Protein AF-A0A8K0K6R6-F1 (afdb_monomer_lite)

Organism: Ladona fulva (NCBI:txid123851)

Structure (mmCIF, N/CA/C/O backbone):
data_AF-A0A8K0K6R6-F1
#
_entry.id   AF-A0A8K0K6R6-F1
#
loop_
_atom_site.group_PDB
_atom_site.id
_atom_site.type_symbol
_atom_site.label_atom_id
_atom_site.label_alt_id
_atom_site.label_comp_id
_atom_site.label_asym_id
_atom_site.label_entity_id
_atom_site.label_seq_id
_atom_site.pdbx_PDB_ins_code
_atom_site.Cartn_x
_atom_site.Cartn_y
_atom_site.Cartn_z
_atom_site.occupancy
_atom_site.B_iso_or_equiv
_atom_site.auth_seq_id
_atom_site.auth_comp_id
_atom_site.auth_asym_id
_atom_site.auth_atom_id
_atom_site.pdbx_PDB_model_num
ATOM 1 N N . MET A 1 1 ? -14.388 -24.424 -29.216 1.00 49.00 1 MET A N 1
ATOM 2 C CA . MET A 1 1 ? -14.147 -24.714 -27.783 1.00 49.00 1 MET A CA 1
ATOM 3 C C . MET A 1 1 ? -13.159 -23.677 -27.255 1.00 49.00 1 MET A C 1
ATOM 5 O O . MET A 1 1 ? -11.970 -23.948 -27.234 1.00 49.00 1 MET A O 1
ATOM 9 N N . GLU A 1 2 ? -13.608 -22.464 -26.925 1.00 59.38 2 GLU A N 1
ATOM 10 C CA . GLU A 1 2 ? -12.698 -21.299 -26.835 1.00 59.38 2 GLU A CA 1
ATOM 11 C C . GLU A 1 2 ? -12.344 -20.819 -25.417 1.00 59.38 2 GLU A C 1
ATOM 13 O O . GLU A 1 2 ? -11.708 -19.783 -25.271 1.00 59.38 2 GLU A O 1
ATOM 18 N N . TYR A 1 3 ? -12.673 -21.561 -24.351 1.00 67.06 3 TYR A N 1
ATOM 19 C CA . TYR A 1 3 ? -12.387 -21.097 -22.983 1.00 67.06 3 TYR A CA 1
ATOM 20 C C . TYR A 1 3 ? -11.814 -22.194 -22.083 1.00 67.06 3 TYR A C 1
ATOM 22 O O . TYR A 1 3 ? -12.491 -22.701 -21.191 1.00 67.06 3 TYR A O 1
ATOM 30 N N . ALA A 1 4 ? -10.542 -22.544 -22.276 1.00 73.06 4 ALA A N 1
ATOM 31 C CA . ALA A 1 4 ? -9.792 -23.305 -21.278 1.00 73.06 4 ALA A CA 1
ATOM 32 C C . ALA A 1 4 ? -9.091 -22.328 -20.320 1.00 73.06 4 ALA A C 1
ATOM 34 O O . ALA A 1 4 ? -8.177 -21.603 -20.709 1.00 73.06 4 ALA A O 1
ATOM 35 N N . ARG A 1 5 ? -9.529 -22.279 -19.055 1.00 69.75 5 ARG A N 1
ATOM 36 C CA . ARG A 1 5 ? -8.862 -21.476 -18.020 1.00 69.75 5 ARG A CA 1
ATOM 37 C C . ARG A 1 5 ? -7.639 -22.233 -17.518 1.00 69.75 5 ARG A C 1
ATOM 39 O O . ARG A 1 5 ? -7.767 -23.316 -16.954 1.00 69.75 5 ARG A O 1
ATOM 46 N N . LYS A 1 6 ? -6.457 -21.652 -17.715 1.00 76.44 6 LYS A N 1
ATOM 47 C CA . LYS A 1 6 ? -5.204 -22.176 -17.167 1.00 76.44 6 LYS A CA 1
ATOM 48 C C . LYS A 1 6 ? -5.224 -22.006 -15.646 1.00 76.44 6 LYS A C 1
ATOM 50 O O . LYS A 1 6 ? -5.154 -20.886 -15.150 1.00 76.44 6 LYS A O 1
ATOM 55 N N . MET A 1 7 ? -5.342 -23.114 -14.921 1.00 83.06 7 MET A N 1
ATOM 56 C CA . MET A 1 7 ? -5.238 -23.153 -13.462 1.00 83.06 7 MET A CA 1
ATOM 57 C C . MET A 1 7 ? -3.805 -23.528 -13.084 1.00 83.06 7 MET A C 1
ATOM 59 O O . MET A 1 7 ? -3.262 -24.493 -13.617 1.00 83.06 7 MET A O 1
ATOM 63 N N . ILE A 1 8 ? -3.190 -22.765 -12.183 1.00 76.12 8 ILE A N 1
ATOM 64 C CA . ILE A 1 8 ? -1.858 -23.059 -11.643 1.00 76.12 8 ILE A CA 1
ATOM 65 C C . ILE A 1 8 ? -2.053 -23.542 -10.209 1.00 76.12 8 ILE A C 1
ATOM 67 O O . ILE A 1 8 ? -2.720 -22.875 -9.419 1.00 76.12 8 ILE A O 1
ATOM 71 N N . LEU A 1 9 ? -1.506 -24.716 -9.889 1.00 81.69 9 LEU A N 1
ATOM 72 C CA . LEU A 1 9 ? -1.567 -25.273 -8.543 1.00 81.69 9 LEU A CA 1
ATOM 73 C C . LEU A 1 9 ? -0.626 -24.478 -7.635 1.00 81.69 9 LEU A C 1
ATOM 75 O O . LEU A 1 9 ? 0.593 -24.544 -7.780 1.00 81.69 9 LEU A O 1
ATOM 79 N N . VAL A 1 10 ? -1.205 -23.710 -6.717 1.00 77.75 10 VAL A N 1
ATOM 80 C CA . VAL A 1 10 ? -0.456 -22.949 -5.715 1.00 77.75 10 VAL A CA 1
ATOM 81 C C . VAL A 1 10 ? -0.249 -23.839 -4.481 1.00 77.75 10 VAL A C 1
ATOM 83 O O . VAL A 1 10 ? -1.229 -24.401 -3.989 1.00 77.75 10 VAL A O 1
ATOM 86 N N . PRO A 1 11 ? 0.986 -23.982 -3.965 1.00 79.38 11 PRO A N 1
ATOM 87 C CA . PRO A 1 11 ? 1.249 -24.696 -2.715 1.00 79.38 11 PRO A CA 1
ATOM 88 C C . PRO A 1 11 ? 0.435 -24.144 -1.530 1.00 79.38 11 PRO A C 1
ATOM 90 O O . PRO A 1 11 ? 0.228 -22.932 -1.426 1.00 79.38 11 PRO A O 1
ATOM 93 N N . SER A 1 12 ? 0.004 -25.020 -0.614 1.00 71.75 12 SER A N 1
ATOM 94 C CA . SER A 1 12 ? -0.820 -24.674 0.563 1.00 71.75 12 SER A CA 1
ATOM 95 C C . SER A 1 12 ? -0.217 -23.554 1.409 1.00 71.75 12 SER A C 1
ATOM 97 O O . SER A 1 12 ? -0.911 -22.622 1.801 1.00 71.75 12 SER A O 1
ATOM 99 N N . ASP A 1 13 ? 1.096 -23.589 1.599 1.00 72.25 13 ASP A N 1
ATOM 100 C CA . ASP A 1 13 ? 1.822 -22.665 2.474 1.00 72.25 13 ASP A CA 1
ATOM 101 C C . ASP A 1 13 ? 1.811 -21.224 1.939 1.00 72.25 13 ASP A C 1
ATOM 103 O O . ASP A 1 13 ? 1.993 -20.258 2.683 1.00 72.25 13 ASP A O 1
ATOM 107 N N . VAL A 1 14 ? 1.608 -21.072 0.626 1.00 67.25 14 VAL A N 1
ATOM 108 C CA . VAL A 1 14 ? 1.453 -19.781 -0.052 1.00 67.25 14 VAL A CA 1
ATOM 109 C C . VAL A 1 14 ? 0.001 -19.314 0.030 1.00 67.25 14 VAL A C 1
ATOM 111 O O . VAL A 1 14 ? -0.244 -18.128 0.244 1.00 67.25 14 VAL A O 1
ATOM 114 N N . MET A 1 15 ? -0.959 -20.237 -0.077 1.00 70.12 15 MET A N 1
ATOM 115 C CA . MET A 1 15 ? -2.387 -19.947 0.086 1.00 70.12 15 MET A CA 1
ATOM 116 C C . MET A 1 15 ? -2.718 -19.415 1.485 1.00 70.12 15 MET A C 1
ATOM 118 O O . MET A 1 15 ? -3.523 -18.498 1.604 1.00 70.12 15 MET A O 1
ATOM 122 N N . GLU A 1 16 ? -2.061 -19.926 2.528 1.00 69.44 16 GLU A N 1
ATOM 123 C CA . GLU A 1 16 ? -2.227 -19.449 3.912 1.00 69.44 16 GLU A CA 1
ATOM 124 C C . GLU A 1 16 ? -1.731 -18.014 4.141 1.00 69.44 16 GLU A C 1
ATOM 126 O O . GLU A 1 16 ? -2.127 -17.366 5.107 1.00 69.44 16 GLU A O 1
ATOM 131 N N . ARG A 1 17 ? -0.849 -17.512 3.269 1.00 65.88 17 ARG A N 1
ATOM 132 C CA . ARG A 1 17 ? -0.273 -16.160 3.361 1.00 65.88 17 ARG A CA 1
ATOM 133 C C . ARG A 1 17 ? -0.990 -15.146 2.481 1.00 65.88 17 ARG A C 1
ATOM 135 O O . ARG A 1 17 ? -0.717 -13.952 2.593 1.00 65.88 17 ARG A O 1
ATOM 142 N N . LEU A 1 18 ? -1.860 -15.601 1.583 1.00 66.69 18 LEU A N 1
ATOM 143 C CA . LEU A 1 18 ? -2.692 -14.699 0.804 1.00 66.69 18 LEU A CA 1
ATOM 144 C C . LEU A 1 18 ? -3.745 -14.086 1.732 1.00 66.69 18 LEU A C 1
ATOM 146 O O . LEU A 1 18 ? -4.342 -14.821 2.517 1.00 66.69 18 LEU A O 1
ATOM 150 N N . PRO A 1 19 ? -3.994 -12.766 1.640 1.00 63.06 19 PRO A N 1
ATOM 151 C CA . PRO A 1 19 ? -4.982 -12.105 2.478 1.00 63.06 19 PRO A CA 1
ATOM 152 C C . PRO A 1 19 ? -6.348 -12.739 2.221 1.00 63.06 19 PRO A C 1
ATOM 154 O O . PRO A 1 19 ? -6.968 -12.540 1.171 1.00 63.06 19 PRO A O 1
ATOM 157 N N . ASN A 1 20 ? -6.804 -13.545 3.175 1.00 67.25 20 ASN A N 1
ATOM 158 C CA . ASN A 1 20 ? -8.088 -14.209 3.099 1.00 67.25 20 ASN A CA 1
ATOM 159 C C . ASN A 1 20 ? -9.146 -13.232 3.615 1.00 67.25 20 ASN A C 1
ATOM 161 O O . ASN A 1 20 ? -8.923 -12.481 4.564 1.00 67.25 20 ASN A O 1
ATOM 165 N N . LYS A 1 21 ? -10.351 -13.252 3.041 1.00 64.06 21 LYS A N 1
ATOM 166 C CA . LYS A 1 21 ? -11.463 -12.403 3.501 1.00 64.06 21 LYS A CA 1
ATOM 167 C C . LYS A 1 21 ? -11.803 -12.649 4.982 1.00 64.06 21 LYS A C 1
ATOM 169 O O . LYS A 1 21 ? -12.350 -11.773 5.645 1.00 64.06 21 LYS A O 1
ATOM 174 N N . GLN A 1 22 ? -11.431 -13.817 5.509 1.00 62.97 22 GLN A N 1
ATOM 175 C CA . GLN A 1 22 ? -11.539 -14.165 6.926 1.00 62.97 22 GLN A CA 1
ATOM 176 C C . GLN A 1 22 ? -10.582 -13.375 7.842 1.00 62.97 22 GLN A C 1
ATOM 178 O O . GLN A 1 22 ? -10.938 -13.123 8.994 1.00 62.97 22 GLN A O 1
ATOM 183 N N . ASP A 1 23 ? -9.436 -12.895 7.347 1.00 64.62 23 ASP A N 1
ATOM 184 C CA . ASP A 1 23 ? -8.463 -12.132 8.148 1.00 64.62 23 ASP A CA 1
ATOM 185 C C . ASP A 1 23 ? -9.028 -10.784 8.602 1.00 64.62 23 ASP A C 1
ATOM 187 O O . ASP A 1 23 ? -8.779 -10.337 9.723 1.00 64.62 23 ASP A O 1
ATOM 191 N N . SER A 1 24 ? -9.878 -10.170 7.771 1.00 70.69 24 SER A N 1
ATOM 192 C CA . SER A 1 24 ? -10.581 -8.937 8.134 1.00 70.69 24 SER A CA 1
ATOM 193 C C . SER A 1 24 ? -11.538 -9.139 9.310 1.00 70.69 24 SER A C 1
ATOM 195 O O . SER A 1 24 ? -11.764 -8.206 10.069 1.00 70.69 24 SER A O 1
ATOM 197 N N . HIS A 1 25 ? -12.106 -10.333 9.480 1.00 77.12 25 HIS A N 1
ATOM 198 C CA . HIS A 1 25 ? -12.954 -10.631 10.635 1.00 77.12 25 HIS A CA 1
ATOM 199 C C . HIS A 1 25 ? -12.114 -10.965 11.872 1.00 77.12 25 HIS A C 1
ATOM 201 O O . HIS A 1 25 ? -12.502 -10.633 12.991 1.00 77.12 25 HIS A O 1
ATOM 207 N N . HIS A 1 26 ? -10.938 -11.573 11.682 1.00 81.62 26 HIS A N 1
ATOM 208 C CA . HIS A 1 26 ? -10.009 -11.860 12.770 1.00 81.62 26 HIS A CA 1
ATOM 209 C C . HIS A 1 26 ? -9.447 -10.578 13.399 1.00 81.62 26 HIS A C 1
ATOM 211 O O . HIS A 1 26 ? -9.399 -10.478 14.623 1.00 81.62 26 HIS A O 1
ATOM 217 N N . ILE A 1 27 ? -9.085 -9.578 12.584 1.00 85.56 27 ILE A N 1
ATOM 218 C CA . ILE A 1 27 ? -8.567 -8.301 13.091 1.00 85.56 27 ILE A CA 1
ATOM 219 C C . ILE A 1 27 ? -9.634 -7.520 13.869 1.00 85.56 27 ILE A C 1
ATOM 221 O O . ILE A 1 27 ? -9.348 -7.013 14.950 1.00 85.56 27 ILE A O 1
ATOM 225 N N . SER A 1 28 ? -10.873 -7.479 13.363 1.00 87.50 28 SER A N 1
ATOM 226 C CA . SER A 1 28 ? -11.987 -6.807 14.038 1.00 87.50 28 SER A CA 1
ATOM 227 C C . SER A 1 28 ? -12.327 -7.477 15.364 1.00 87.50 28 SER A C 1
ATOM 229 O O . SER A 1 28 ? -12.544 -6.785 16.350 1.00 87.50 28 SER A O 1
ATOM 231 N N . ARG A 1 29 ? -12.275 -8.813 15.425 1.00 92.50 29 ARG A N 1
ATOM 232 C CA . ARG A 1 29 ? -12.465 -9.551 16.677 1.00 92.50 29 ARG A CA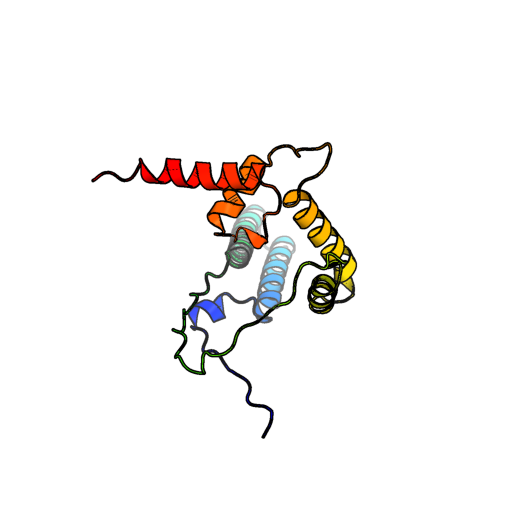 1
ATOM 233 C C . ARG A 1 29 ? -11.386 -9.227 17.716 1.00 92.50 29 ARG A C 1
ATOM 235 O O . ARG A 1 29 ? -11.716 -9.049 18.882 1.00 92.50 29 ARG A O 1
ATOM 242 N N . ILE A 1 30 ? -10.114 -9.155 17.312 1.00 90.94 30 ILE A N 1
ATOM 243 C CA . ILE A 1 30 ? -9.014 -8.785 18.221 1.00 90.94 30 ILE A CA 1
ATOM 244 C C . ILE A 1 30 ? -9.202 -7.346 18.733 1.00 90.94 30 ILE A C 1
ATOM 246 O O . ILE A 1 30 ? -8.993 -7.090 19.914 1.00 90.94 30 ILE A O 1
ATOM 250 N N . ASP A 1 31 ? -9.636 -6.419 17.875 1.00 90.25 31 ASP A N 1
ATOM 251 C CA . ASP A 1 31 ? -9.917 -5.028 18.264 1.00 90.25 31 ASP A CA 1
ATOM 252 C C . ASP A 1 31 ? -11.117 -4.914 19.225 1.00 90.25 31 ASP A C 1
ATOM 254 O O . ASP A 1 31 ? -11.086 -4.149 20.190 1.00 90.25 31 ASP A O 1
ATOM 258 N N . GLU A 1 32 ? -12.162 -5.714 19.011 1.00 93.75 32 GLU A N 1
ATOM 259 C CA . GLU A 1 32 ? -13.301 -5.822 19.927 1.00 93.75 32 GLU A CA 1
ATOM 260 C C . GLU A 1 32 ? -12.890 -6.414 21.280 1.00 93.75 32 GLU A C 1
ATOM 262 O O . GLU A 1 32 ? -13.280 -5.874 22.311 1.00 93.75 32 GLU A O 1
ATOM 267 N N . GLU A 1 33 ? -12.061 -7.464 21.306 1.00 92.06 33 GLU A N 1
ATOM 268 C CA . GLU A 1 33 ? -11.478 -8.012 22.542 1.00 92.06 33 GLU A CA 1
ATOM 269 C C . GLU A 1 33 ? -10.697 -6.927 23.302 1.00 92.06 33 GLU A C 1
ATOM 271 O O . GLU A 1 33 ? -10.863 -6.766 24.512 1.00 92.06 33 GLU A O 1
ATOM 276 N N . MET A 1 34 ? -9.922 -6.117 22.581 1.00 90.88 34 MET A N 1
ATOM 277 C CA . MET A 1 34 ? -9.138 -5.019 23.137 1.00 90.88 34 MET A CA 1
ATOM 278 C C . MET A 1 34 ? -10.026 -3.924 23.762 1.00 90.88 34 MET A C 1
ATOM 280 O O . MET A 1 34 ? -9.770 -3.473 24.880 1.00 90.88 34 MET A O 1
ATOM 284 N N . LYS A 1 35 ? -11.118 -3.540 23.086 1.00 91.38 35 LYS A N 1
ATOM 285 C CA . LYS A 1 35 ? -12.134 -2.612 23.621 1.00 91.38 35 LYS A CA 1
ATOM 286 C C . LYS A 1 35 ? -12.876 -3.198 24.815 1.00 91.38 35 LYS A C 1
ATOM 288 O O . LYS A 1 35 ? -13.101 -2.495 25.797 1.00 91.38 35 LYS A O 1
ATOM 293 N N . ASN A 1 36 ? -13.227 -4.478 24.756 1.00 92.62 36 ASN A N 1
ATOM 294 C CA . ASN A 1 36 ? -13.936 -5.154 25.832 1.00 92.62 36 ASN A CA 1
ATOM 295 C C . ASN A 1 36 ? -13.113 -5.138 27.120 1.00 92.62 36 ASN A C 1
ATOM 297 O O . ASN A 1 36 ? -13.667 -4.769 28.149 1.00 92.62 36 ASN A O 1
ATOM 301 N N . ILE A 1 37 ? -11.804 -5.415 27.054 1.00 90.06 37 ILE A N 1
ATOM 302 C CA . ILE A 1 37 ? -10.896 -5.367 28.216 1.00 90.06 37 ILE A CA 1
ATOM 303 C C . ILE A 1 37 ? -10.918 -3.987 28.887 1.00 90.06 37 ILE A C 1
ATOM 305 O O . ILE A 1 37 ? -11.026 -3.897 30.113 1.00 90.06 37 ILE A O 1
ATOM 309 N N . LEU A 1 38 ? -10.878 -2.911 28.094 1.00 87.25 38 LEU A N 1
ATOM 310 C CA . LEU A 1 38 ? -10.919 -1.538 28.609 1.00 87.25 38 LEU A CA 1
ATOM 311 C C . LEU A 1 38 ? -12.266 -1.186 29.256 1.00 87.25 38 LEU A C 1
ATOM 313 O O . LEU A 1 38 ? -12.301 -0.429 30.227 1.00 87.25 38 LEU A O 1
ATOM 317 N N . HIS A 1 39 ? -13.368 -1.722 28.731 1.00 87.50 39 HIS A N 1
ATOM 318 C CA . HIS A 1 39 ? -14.721 -1.415 29.198 1.00 87.50 39 HIS A CA 1
ATOM 319 C C . HIS A 1 39 ? -15.241 -2.363 30.288 1.00 87.50 39 HIS A C 1
ATOM 321 O O . HIS A 1 39 ? -16.232 -2.043 30.948 1.00 87.50 39 HIS A O 1
ATOM 327 N N . THR A 1 40 ? -14.590 -3.502 30.534 1.00 84.06 40 THR A N 1
ATOM 328 C CA . THR A 1 40 ? -14.951 -4.395 31.641 1.00 84.06 40 THR A CA 1
ATOM 329 C C . THR A 1 40 ? -14.699 -3.729 32.992 1.00 84.06 40 THR A C 1
ATOM 331 O O . THR A 1 40 ? -13.561 -3.529 33.406 1.00 84.06 40 THR A O 1
ATOM 334 N N . ALA A 1 41 ? -15.771 -3.439 33.729 1.00 75.06 41 ALA A N 1
ATOM 335 C CA . ALA A 1 41 ? -15.697 -2.814 35.053 1.00 75.06 41 ALA A CA 1
ATOM 336 C C . ALA A 1 41 ? -15.187 -3.752 36.169 1.00 75.06 41 ALA A C 1
ATOM 338 O O . ALA A 1 41 ? -14.879 -3.288 37.260 1.00 75.06 41 ALA A O 1
ATOM 339 N N . ASN A 1 42 ? -15.102 -5.062 35.911 1.00 82.19 42 ASN A N 1
ATOM 340 C CA . ASN A 1 42 ? -14.881 -6.091 36.935 1.00 82.19 42 ASN A CA 1
ATOM 341 C C . ASN A 1 42 ? -13.404 -6.501 37.126 1.00 82.19 42 ASN A C 1
ATOM 343 O O . ASN A 1 42 ? -13.121 -7.474 37.816 1.00 82.19 42 ASN A O 1
ATOM 347 N N . ILE A 1 43 ? -12.464 -5.811 36.475 1.00 85.44 43 ILE A N 1
ATOM 348 C CA . ILE A 1 43 ? -11.032 -6.151 36.479 1.00 85.44 43 ILE A CA 1
ATOM 349 C C . ILE A 1 43 ? -10.253 -4.922 36.980 1.00 85.44 43 ILE A C 1
ATOM 351 O O . ILE A 1 43 ? -10.552 -3.810 36.529 1.00 85.44 43 ILE A O 1
ATOM 355 N N . PRO A 1 44 ? -9.294 -5.067 37.913 1.00 88.56 44 PRO A N 1
ATOM 356 C CA . PRO A 1 44 ? -8.440 -3.959 38.334 1.00 88.56 44 PRO A CA 1
ATOM 357 C C . PRO A 1 44 ? -7.540 -3.498 37.177 1.00 88.56 44 PRO A C 1
ATOM 359 O O . PRO A 1 44 ? -7.175 -4.276 36.299 1.00 88.56 44 PRO A O 1
ATOM 362 N N . ASP A 1 45 ? -7.165 -2.220 37.164 1.00 86.69 45 ASP A N 1
ATOM 363 C CA . ASP A 1 45 ? -6.507 -1.611 35.997 1.00 86.69 45 ASP A CA 1
ATOM 364 C C . ASP A 1 45 ? -5.135 -2.213 35.660 1.00 86.69 45 ASP A C 1
ATOM 366 O O . ASP A 1 45 ? -4.747 -2.230 34.493 1.00 86.69 45 ASP A O 1
ATOM 370 N N . ASN A 1 46 ? -4.427 -2.752 36.657 1.00 89.81 46 ASN A N 1
ATOM 371 C CA . ASN A 1 46 ? -3.157 -3.444 36.442 1.00 89.81 46 ASN A CA 1
ATOM 372 C C . ASN A 1 46 ? -3.344 -4.713 35.591 1.00 89.81 46 ASN A C 1
ATOM 374 O O . ASN A 1 46 ? -2.676 -4.888 34.576 1.00 89.81 46 ASN A O 1
ATOM 378 N N . ASP A 1 47 ? -4.335 -5.536 35.935 1.00 90.88 47 ASP A N 1
ATOM 379 C CA . ASP A 1 47 ? -4.627 -6.777 35.213 1.00 90.88 47 ASP A CA 1
ATOM 380 C C . ASP A 1 47 ? -5.216 -6.480 33.823 1.00 90.88 47 ASP A C 1
ATOM 382 O O . ASP A 1 47 ? -4.923 -7.177 32.850 1.00 90.88 47 ASP A O 1
ATOM 386 N N . LYS A 1 48 ? -5.995 -5.392 33.686 1.00 91.38 48 LYS A N 1
ATOM 387 C CA . LYS A 1 48 ? -6.441 -4.907 32.368 1.00 91.38 48 LYS A CA 1
ATOM 388 C C . LYS A 1 48 ? -5.262 -4.568 31.470 1.00 91.38 48 LYS A C 1
ATOM 390 O O . LYS A 1 48 ? -5.329 -4.838 30.273 1.00 91.38 48 LYS A O 1
ATOM 395 N N . TRP A 1 49 ? -4.213 -3.954 32.017 1.00 90.06 49 TRP A N 1
ATOM 396 C CA . TRP A 1 49 ? -3.037 -3.595 31.235 1.00 90.06 49 TRP A CA 1
ATOM 397 C C . TRP A 1 49 ? -2.310 -4.836 30.720 1.00 90.06 49 TRP A C 1
ATOM 399 O O . TRP A 1 49 ? -1.982 -4.884 29.534 1.00 90.06 49 TRP A O 1
ATOM 409 N N . ASP A 1 50 ? -2.135 -5.858 31.559 1.00 94.06 50 ASP A N 1
ATOM 410 C CA . ASP A 1 50 ? -1.510 -7.120 31.151 1.00 94.06 50 ASP A CA 1
ATOM 411 C C . ASP A 1 50 ? -2.318 -7.814 30.046 1.00 94.06 50 ASP A C 1
ATOM 413 O O . ASP A 1 50 ? -1.776 -8.147 28.987 1.00 94.06 50 ASP A O 1
ATOM 417 N N . MET A 1 51 ? -3.638 -7.928 30.218 1.00 90.44 51 MET A N 1
ATOM 418 C CA . MET A 1 51 ? -4.525 -8.511 29.204 1.00 90.44 51 MET A CA 1
ATOM 419 C C . MET A 1 51 ? -4.528 -7.706 27.900 1.00 90.44 51 MET A C 1
ATOM 421 O O . MET A 1 51 ? -4.460 -8.264 26.802 1.00 90.44 51 MET A O 1
ATOM 425 N N . TYR A 1 52 ? -4.585 -6.377 28.002 1.00 94.31 52 TYR A N 1
ATOM 426 C CA . TYR A 1 52 ? -4.544 -5.490 26.845 1.00 94.31 52 TYR A CA 1
ATOM 427 C C . TYR A 1 52 ? -3.221 -5.637 26.094 1.00 94.31 52 TYR A C 1
ATOM 429 O O . TYR A 1 52 ? -3.204 -5.714 24.866 1.00 94.31 52 TYR A O 1
ATOM 437 N N . ARG A 1 53 ? -2.104 -5.715 26.823 1.00 93.94 53 ARG A N 1
ATOM 438 C CA . ARG A 1 53 ? -0.766 -5.903 26.261 1.00 93.94 53 ARG A CA 1
ATOM 439 C C . ARG A 1 53 ? -0.669 -7.209 25.480 1.00 93.94 53 ARG A C 1
ATOM 441 O O . ARG A 1 53 ? -0.131 -7.204 24.373 1.00 93.94 53 ARG A O 1
ATOM 448 N N . GLU A 1 54 ? -1.186 -8.309 26.014 1.00 94.19 54 GLU A N 1
ATOM 449 C CA . GLU A 1 54 ? -1.199 -9.599 25.316 1.00 94.19 54 GLU A CA 1
ATOM 450 C C . GLU A 1 54 ? -2.006 -9.545 24.010 1.00 94.19 54 GLU A C 1
ATOM 452 O O . GLU A 1 54 ? -1.528 -9.977 22.953 1.00 94.19 54 GLU A O 1
ATOM 457 N N . VAL A 1 55 ? -3.200 -8.950 24.049 1.00 94.81 55 VAL A N 1
ATOM 458 C CA . VAL A 1 55 ? -4.068 -8.795 22.871 1.00 94.81 55 VAL A CA 1
ATOM 459 C C . VAL A 1 55 ? -3.443 -7.855 21.832 1.00 94.81 55 VAL A C 1
ATOM 461 O O . VAL A 1 55 ? -3.464 -8.144 20.632 1.00 94.81 55 VAL A O 1
ATOM 464 N N . LEU A 1 56 ? -2.791 -6.780 22.274 1.00 93.75 56 LEU A N 1
ATOM 465 C CA . LEU A 1 56 ? -2.063 -5.854 21.410 1.00 93.75 56 LEU A CA 1
ATOM 466 C C . LEU A 1 56 ? -0.881 -6.535 20.703 1.00 93.75 56 LEU A C 1
ATOM 468 O O . LEU A 1 56 ? -0.678 -6.341 19.503 1.00 93.75 56 LEU A O 1
ATOM 472 N N . LEU A 1 57 ? -0.107 -7.360 21.413 1.00 93.94 57 LEU A N 1
ATOM 473 C CA . LEU A 1 57 ? 0.995 -8.120 20.814 1.00 93.94 57 LEU A CA 1
ATOM 474 C C . LEU A 1 57 ? 0.485 -9.076 19.732 1.00 93.94 57 LEU A C 1
ATOM 476 O O . LEU A 1 57 ? 1.087 -9.193 18.663 1.00 93.94 57 LEU A O 1
ATOM 480 N N . LYS A 1 58 ? -0.658 -9.725 19.969 1.00 91.81 58 LYS A N 1
ATOM 481 C CA . LYS A 1 58 ? -1.323 -10.578 18.976 1.00 91.81 58 LYS A CA 1
ATOM 482 C C . LYS A 1 58 ? -1.720 -9.788 17.722 1.00 91.81 58 LYS A C 1
ATOM 484 O O . LYS A 1 58 ? -1.485 -10.267 16.612 1.00 91.81 58 LYS A O 1
ATOM 489 N N . TYR A 1 59 ? -2.249 -8.575 17.886 1.00 91.19 59 TYR A N 1
ATOM 490 C CA . TYR A 1 59 ? -2.575 -7.669 16.780 1.00 91.19 59 TYR A CA 1
ATOM 491 C C . TYR A 1 59 ? -1.333 -7.272 15.963 1.00 91.19 59 TYR A C 1
ATOM 493 O O . TYR A 1 59 ? -1.327 -7.386 14.735 1.00 91.19 59 TYR A O 1
ATOM 501 N N . LEU A 1 60 ? -0.251 -6.858 16.628 1.00 90.25 60 LEU A N 1
ATOM 502 C CA . LEU A 1 60 ? 0.994 -6.459 15.963 1.00 90.25 60 LEU A CA 1
ATOM 503 C C . LEU A 1 60 ? 1.620 -7.615 15.180 1.00 90.25 60 LEU A C 1
ATOM 505 O O . LEU A 1 60 ? 1.969 -7.447 14.012 1.00 90.25 60 LEU A O 1
ATOM 509 N N . ASN A 1 61 ? 1.665 -8.806 15.777 1.00 88.62 61 ASN A N 1
ATOM 510 C CA . ASN A 1 61 ? 2.134 -10.015 15.104 1.00 88.62 61 ASN A CA 1
ATOM 511 C C . ASN A 1 61 ? 1.307 -10.337 13.853 1.00 88.62 61 ASN A C 1
ATOM 513 O O . ASN A 1 61 ? 1.849 -10.809 12.853 1.00 88.62 61 ASN A O 1
ATOM 517 N N . HIS A 1 62 ? -0.004 -10.085 13.881 1.00 83.88 62 HIS A N 1
ATOM 518 C CA . HIS A 1 62 ? -0.849 -10.250 12.702 1.00 83.88 62 HIS A CA 1
ATOM 519 C C . HIS A 1 62 ? -0.481 -9.242 11.601 1.00 83.88 62 HIS A C 1
ATOM 521 O O . HIS A 1 62 ? -0.310 -9.636 10.449 1.00 83.88 62 HIS A O 1
ATOM 527 N N . LEU A 1 63 ? -0.270 -7.965 11.938 1.00 83.94 63 LEU A N 1
ATOM 528 C CA . LEU A 1 63 ? 0.180 -6.961 10.965 1.00 83.94 63 LEU A CA 1
ATOM 529 C C . LEU A 1 63 ? 1.552 -7.289 10.370 1.00 83.94 63 LEU A C 1
ATOM 531 O O . LEU A 1 63 ? 1.774 -7.077 9.179 1.00 83.94 63 LEU A O 1
ATOM 535 N N . GLU A 1 64 ? 2.478 -7.804 11.173 1.00 83.94 64 GLU A N 1
ATOM 536 C CA . GLU A 1 64 ? 3.788 -8.233 10.684 1.00 83.94 64 GLU A CA 1
ATOM 537 C C . GLU A 1 64 ? 3.685 -9.410 9.718 1.00 83.94 64 GLU A C 1
ATOM 539 O O . GLU A 1 64 ? 4.396 -9.434 8.715 1.00 83.94 64 GLU A O 1
ATOM 544 N N . LYS A 1 65 ? 2.779 -10.362 9.971 1.00 76.94 65 LYS A N 1
ATOM 545 C CA . LYS A 1 65 ? 2.506 -11.464 9.037 1.00 76.94 65 LYS A CA 1
ATOM 546 C C . LYS A 1 65 ? 1.980 -10.950 7.695 1.00 76.94 65 LYS A C 1
ATOM 548 O O . LYS A 1 65 ? 2.457 -11.416 6.668 1.00 76.94 65 LYS A O 1
ATOM 553 N N . GLN A 1 66 ? 1.095 -9.952 7.702 1.00 70.38 66 GLN A N 1
ATOM 554 C CA . GLN A 1 66 ? 0.554 -9.337 6.479 1.00 70.38 66 GLN A CA 1
ATOM 555 C C . GLN A 1 66 ? 1.606 -8.542 5.682 1.00 70.38 66 GLN A C 1
ATOM 557 O O . GLN A 1 66 ? 1.502 -8.413 4.466 1.00 70.38 66 GLN A O 1
ATOM 562 N N . LYS A 1 67 ? 2.631 -7.990 6.345 1.00 72.88 67 LYS A N 1
ATOM 563 C CA . LYS A 1 67 ? 3.684 -7.190 5.690 1.00 72.88 67 LYS A CA 1
ATOM 564 C C . LYS A 1 67 ? 4.787 -8.028 5.039 1.00 72.88 67 LYS A C 1
ATOM 566 O O . LYS A 1 67 ? 5.612 -7.466 4.320 1.00 72.88 67 LYS A O 1
ATOM 571 N N . LYS A 1 68 ? 4.846 -9.338 5.294 1.00 71.81 68 LYS A N 1
ATOM 572 C CA . LYS A 1 68 ? 5.887 -10.204 4.726 1.00 71.81 68 LYS A CA 1
ATOM 573 C C . LYS A 1 68 ? 5.573 -10.484 3.253 1.00 71.81 68 LYS A C 1
ATOM 575 O O . LYS A 1 68 ? 4.507 -11.026 2.966 1.00 71.81 68 LYS A O 1
ATOM 580 N N . PRO A 1 69 ? 6.474 -10.144 2.314 1.00 65.12 69 PRO A N 1
ATOM 581 C CA . PRO A 1 69 ? 6.256 -10.449 0.908 1.00 65.12 69 PRO A CA 1
ATOM 582 C C . PRO A 1 69 ? 6.187 -11.969 0.715 1.00 65.12 69 PRO A C 1
ATOM 584 O O . PRO A 1 69 ? 7.039 -12.712 1.207 1.00 65.12 69 PRO A O 1
ATOM 587 N N . ALA A 1 70 ? 5.161 -12.443 0.010 1.00 61.31 70 ALA A N 1
ATOM 588 C CA . ALA A 1 70 ? 5.073 -13.841 -0.382 1.00 61.31 70 ALA A CA 1
ATOM 589 C C . ALA A 1 70 ? 6.111 -14.116 -1.482 1.00 61.31 70 ALA A C 1
ATOM 591 O O . ALA A 1 70 ? 5.961 -13.648 -2.609 1.00 61.31 70 ALA A O 1
ATOM 592 N N . CYS A 1 71 ? 7.168 -14.867 -1.163 1.00 54.06 71 CYS A N 1
ATOM 593 C CA . CYS A 1 71 ? 8.083 -15.388 -2.176 1.00 54.06 71 CYS A CA 1
ATOM 594 C C . CYS A 1 71 ? 7.365 -16.481 -2.970 1.00 54.06 71 CYS A C 1
ATOM 596 O O . CYS A 1 71 ? 7.186 -17.596 -2.480 1.00 54.06 71 CYS A O 1
ATOM 598 N N . LEU A 1 72 ? 6.931 -16.151 -4.183 1.00 62.06 72 LEU A N 1
ATOM 599 C CA . LEU A 1 72 ? 6.446 -17.138 -5.136 1.00 62.06 72 LEU A CA 1
ATOM 600 C C . LEU A 1 72 ? 7.663 -17.773 -5.819 1.00 62.06 72 LEU A C 1
ATOM 602 O O . LEU A 1 72 ? 8.480 -17.031 -6.369 1.00 62.06 72 LEU A O 1
ATOM 606 N N . PRO A 1 73 ? 7.815 -19.108 -5.805 1.00 61.44 73 PRO A N 1
ATOM 607 C CA . PRO A 1 73 ? 8.806 -19.741 -6.656 1.00 61.44 73 PRO A CA 1
ATOM 608 C C . PRO A 1 73 ? 8.413 -19.475 -8.113 1.00 61.44 73 PRO A C 1
ATOM 610 O O . PRO A 1 73 ? 7.340 -19.886 -8.562 1.00 61.44 73 PRO A O 1
ATOM 613 N N . VAL A 1 74 ? 9.265 -18.755 -8.843 1.00 60.72 74 VAL A N 1
ATOM 614 C CA . VAL A 1 74 ? 9.159 -18.653 -10.298 1.00 60.72 74 VAL A CA 1
ATOM 615 C C . VAL A 1 74 ? 9.518 -20.031 -10.837 1.00 60.72 74 VAL A C 1
ATOM 617 O O . VAL A 1 74 ? 10.670 -20.450 -10.793 1.00 60.72 74 VAL A O 1
ATOM 620 N N . ILE A 1 75 ? 8.504 -20.788 -11.250 1.00 64.88 75 ILE A N 1
ATOM 621 C CA . ILE A 1 75 ? 8.716 -22.042 -11.965 1.00 64.88 75 ILE A CA 1
ATOM 622 C C . ILE A 1 75 ? 9.084 -21.642 -13.391 1.00 64.88 75 ILE A C 1
ATOM 624 O O . ILE A 1 75 ? 8.203 -21.315 -14.190 1.00 64.88 75 ILE A O 1
ATOM 628 N N . ASP A 1 76 ? 10.379 -21.648 -13.692 1.00 57.41 76 ASP A N 1
ATOM 629 C CA . ASP A 1 76 ? 10.870 -21.558 -15.062 1.00 57.41 76 ASP A CA 1
ATOM 630 C C . ASP A 1 76 ? 10.428 -22.827 -15.797 1.00 57.41 76 ASP A C 1
ATOM 632 O O . ASP A 1 76 ? 11.031 -23.893 -15.678 1.00 57.41 76 ASP A O 1
ATOM 636 N N . VAL A 1 77 ? 9.310 -22.741 -16.520 1.00 58.75 77 VAL A N 1
ATOM 637 C CA . VAL A 1 77 ? 8.917 -23.795 -17.455 1.00 58.75 77 VAL A CA 1
ATOM 638 C C . VAL A 1 77 ? 9.860 -23.671 -18.654 1.00 58.75 77 VAL A C 1
ATOM 640 O O . VAL A 1 77 ? 9.828 -22.631 -19.318 1.00 58.75 77 VAL A O 1
ATOM 643 N N . PRO A 1 78 ? 10.707 -24.674 -18.951 1.00 48.59 78 PRO A N 1
ATOM 644 C CA . PRO A 1 78 ? 11.558 -24.616 -20.127 1.00 48.59 78 PRO A CA 1
ATOM 645 C C . PRO A 1 78 ? 10.670 -24.541 -21.369 1.00 48.59 78 PRO A C 1
ATOM 647 O O . PRO A 1 78 ? 9.797 -25.385 -21.580 1.00 48.59 78 PRO A O 1
ATOM 650 N N . ALA A 1 79 ? 10.878 -23.495 -22.166 1.00 45.56 79 ALA A N 1
ATOM 651 C CA . ALA A 1 79 ? 10.241 -23.325 -23.459 1.00 45.56 79 ALA A CA 1
ATOM 652 C C . ALA A 1 79 ? 10.591 -24.526 -24.348 1.00 45.56 79 ALA A C 1
ATOM 654 O O . ALA A 1 79 ? 11.734 -24.680 -24.776 1.00 45.56 79 ALA A O 1
ATOM 655 N N . THR A 1 80 ? 9.614 -25.393 -24.604 1.00 43.34 80 THR A N 1
ATOM 656 C CA . THR A 1 80 ? 9.715 -26.384 -25.673 1.00 43.34 80 THR A CA 1
ATOM 657 C C . THR A 1 80 ? 9.595 -25.671 -27.013 1.00 43.34 80 THR A C 1
ATOM 659 O O . THR A 1 80 ? 8.717 -24.831 -27.212 1.00 43.34 80 THR A O 1
ATOM 662 N N . SER A 1 81 ? 10.541 -26.005 -27.876 1.00 52.22 81 SER A N 1
ATOM 663 C CA . SER A 1 81 ? 10.819 -25.483 -29.201 1.00 52.22 81 SER A CA 1
ATOM 664 C C . SER A 1 81 ? 9.710 -25.731 -30.228 1.00 52.22 81 SER A C 1
ATOM 666 O O . SER A 1 81 ? 8.937 -26.676 -30.102 1.00 52.22 81 SER A O 1
ATOM 668 N N . ASP A 1 82 ? 9.720 -24.874 -31.257 1.00 40.94 82 ASP A N 1
ATOM 669 C CA . ASP A 1 82 ? 9.611 -25.191 -32.695 1.00 40.94 82 ASP A CA 1
ATOM 670 C C . ASP A 1 82 ? 8.528 -24.400 -33.445 1.00 40.94 82 ASP A C 1
ATOM 672 O O . ASP A 1 82 ? 7.340 -24.679 -33.323 1.00 40.94 82 ASP A O 1
ATOM 676 N N . LEU A 1 83 ? 8.981 -23.417 -34.242 1.00 43.94 83 LEU A N 1
ATOM 677 C CA . LEU A 1 83 ? 8.524 -23.138 -35.614 1.00 43.94 83 LEU A CA 1
ATOM 678 C C . LEU A 1 83 ? 9.419 -22.066 -36.277 1.00 43.94 83 LEU A C 1
ATOM 680 O O . LEU A 1 83 ? 9.364 -20.881 -35.959 1.00 43.94 83 LEU A O 1
ATOM 684 N N . ASP A 1 84 ? 10.271 -22.578 -37.166 1.00 33.03 84 ASP A N 1
ATOM 685 C CA . ASP A 1 84 ? 10.786 -22.056 -38.438 1.00 33.03 84 ASP A CA 1
ATOM 686 C C . ASP A 1 84 ? 11.435 -20.667 -38.576 1.00 33.03 84 ASP A C 1
ATOM 688 O O . ASP A 1 84 ? 10.834 -19.599 -38.482 1.00 33.03 84 ASP A O 1
ATOM 692 N N . LYS A 1 85 ? 12.709 -20.733 -38.987 1.00 41.78 85 LYS A N 1
ATOM 693 C CA . LYS A 1 85 ? 13.477 -19.678 -39.652 1.00 41.78 85 LYS A CA 1
ATOM 694 C C . LYS A 1 85 ? 13.267 -19.792 -41.163 1.00 41.78 85 LYS A C 1
ATOM 696 O O . LYS A 1 85 ? 13.557 -20.853 -41.708 1.00 41.78 85 LYS A O 1
ATOM 701 N N . THR A 1 86 ? 12.923 -18.704 -41.853 1.00 33.78 86 THR A N 1
ATOM 702 C CA . THR A 1 86 ? 13.646 -18.207 -43.050 1.00 33.78 86 THR A CA 1
ATOM 703 C C . THR A 1 86 ? 13.016 -16.930 -43.625 1.00 33.78 86 THR A C 1
ATOM 705 O O . THR A 1 86 ? 11.804 -16.765 -43.607 1.00 33.78 86 THR A O 1
ATOM 708 N N . ALA A 1 87 ? 13.896 -16.099 -44.200 1.00 33.59 87 ALA A N 1
ATOM 709 C CA . ALA A 1 87 ? 13.672 -14.964 -45.106 1.00 33.59 87 ALA A CA 1
ATOM 710 C C . ALA A 1 87 ? 13.596 -13.540 -44.510 1.00 33.59 87 ALA A C 1
ATOM 712 O O . ALA A 1 87 ? 12.544 -12.964 -44.251 1.00 33.59 87 ALA A O 1
ATOM 713 N N . ASP A 1 88 ? 14.801 -12.975 -44.399 1.00 32.44 88 ASP A N 1
ATOM 714 C CA . ASP A 1 88 ? 15.199 -11.579 -44.604 1.00 32.44 88 ASP A CA 1
ATOM 715 C C . ASP A 1 88 ? 14.260 -10.706 -45.465 1.00 32.44 88 ASP A C 1
ATOM 717 O O . ASP A 1 88 ? 13.942 -11.043 -46.604 1.00 32.44 88 ASP A O 1
ATOM 721 N N . SER A 1 89 ? 13.982 -9.473 -45.028 1.00 32.34 89 SER A N 1
ATOM 722 C CA . SER A 1 89 ? 14.738 -8.278 -45.462 1.00 32.34 89 SER A CA 1
ATOM 723 C C . SER A 1 89 ? 13.989 -6.953 -45.211 1.00 32.34 89 SER A C 1
ATOM 725 O O . SER A 1 89 ? 12.831 -6.787 -45.567 1.00 32.34 89 SER A O 1
ATOM 727 N N . ARG A 1 90 ? 14.752 -5.976 -44.692 1.00 37.75 90 ARG A N 1
ATOM 728 C CA . ARG A 1 90 ? 14.641 -4.517 -44.918 1.00 37.75 90 ARG A CA 1
ATOM 729 C C . ARG A 1 90 ? 13.360 -3.792 -44.478 1.00 37.75 90 ARG A C 1
ATOM 731 O O . ARG A 1 90 ? 12.457 -3.603 -45.281 1.00 37.75 90 ARG A O 1
ATOM 738 N N . ILE A 1 91 ? 13.429 -3.140 -43.313 1.00 32.81 91 ILE A N 1
ATOM 739 C CA . ILE A 1 91 ? 12.910 -1.769 -43.155 1.00 32.81 91 ILE A CA 1
ATOM 740 C C . ILE A 1 91 ? 13.983 -0.927 -42.452 1.00 32.81 91 ILE A C 1
ATOM 742 O O . ILE A 1 91 ? 14.454 -1.252 -41.363 1.00 32.81 91 ILE A O 1
ATOM 746 N N . LEU A 1 92 ? 14.430 0.101 -43.172 1.00 36.84 92 LEU A N 1
ATOM 747 C CA . LEU A 1 92 ? 15.330 1.159 -42.730 1.00 36.84 92 LEU A CA 1
ATOM 748 C C . LEU A 1 92 ? 14.602 2.107 -41.773 1.00 36.84 92 LEU A C 1
ATOM 750 O O . LEU A 1 92 ? 13.380 2.172 -41.770 1.00 36.84 92 LEU A O 1
ATOM 754 N N . MET A 1 93 ? 15.397 2.854 -41.006 1.00 43.00 93 MET A N 1
ATOM 755 C CA . MET A 1 93 ? 15.005 4.016 -40.207 1.00 43.00 93 MET A CA 1
ATOM 756 C C . MET A 1 93 ? 13.757 4.756 -40.712 1.00 43.00 93 MET A C 1
ATOM 758 O O . MET A 1 93 ? 13.834 5.479 -41.700 1.00 43.00 93 MET A O 1
ATOM 762 N N . GLU A 1 94 ? 12.697 4.725 -39.911 1.00 32.19 94 GLU A N 1
ATOM 763 C CA . GLU A 1 94 ? 11.793 5.860 -39.751 1.00 32.19 94 GLU A CA 1
ATOM 764 C C . GLU A 1 94 ? 11.644 6.097 -38.251 1.00 32.19 94 GLU A C 1
ATOM 766 O O . GLU A 1 94 ? 11.147 5.265 -37.491 1.00 32.19 94 GLU A O 1
ATOM 771 N N . GLY A 1 95 ? 12.215 7.209 -37.798 1.00 38.22 95 GLY A N 1
ATOM 772 C CA . GLY A 1 95 ? 11.955 7.707 -36.466 1.00 38.22 95 GLY A CA 1
ATOM 773 C C . GLY A 1 95 ? 10.611 8.398 -36.493 1.00 38.22 95 GLY A C 1
ATOM 774 O O . GLY A 1 95 ? 10.538 9.468 -37.069 1.00 38.22 95 GLY A O 1
ATOM 775 N N . GLU A 1 96 ? 9.603 7.824 -35.846 1.00 35.97 96 GLU A N 1
ATOM 776 C CA . GLU A 1 96 ? 8.385 8.538 -35.471 1.00 35.97 96 GLU A CA 1
ATOM 777 C C . GLU A 1 96 ? 7.689 7.821 -34.290 1.00 35.97 96 GLU A C 1
ATOM 779 O O . GLU A 1 96 ? 7.259 6.676 -34.349 1.00 35.97 96 GLU A O 1
ATOM 784 N N . GLU A 1 97 ? 7.694 8.515 -33.150 1.00 42.09 97 GLU A N 1
ATOM 785 C CA . GLU A 1 97 ? 6.670 8.489 -32.095 1.00 42.09 97 GLU A CA 1
ATOM 786 C C . GLU A 1 97 ? 6.236 7.158 -31.440 1.00 42.09 97 GLU A C 1
ATOM 788 O O . GLU A 1 97 ? 5.054 6.890 -31.251 1.00 42.09 97 GLU A O 1
ATOM 793 N N . SER A 1 98 ? 7.166 6.391 -30.861 1.00 41.28 98 SER A N 1
ATOM 794 C CA . SER A 1 98 ? 6.817 5.374 -29.841 1.00 41.28 98 SER A CA 1
ATOM 795 C C . SER A 1 98 ? 6.532 6.003 -28.463 1.00 41.28 98 SER A C 1
ATOM 797 O O . SER A 1 98 ? 7.184 5.716 -27.454 1.00 41.28 98 SER A O 1
ATOM 799 N N . LYS A 1 99 ? 5.577 6.929 -28.396 1.00 46.50 99 LYS A N 1
ATOM 800 C CA . LYS A 1 99 ? 4.998 7.428 -27.142 1.00 46.50 99 LYS A CA 1
ATOM 801 C C . LYS A 1 99 ? 3.514 7.103 -27.188 1.00 46.50 99 LYS A C 1
ATOM 803 O O . LYS A 1 99 ? 2.839 7.703 -28.005 1.00 46.50 99 LYS A O 1
ATOM 808 N N . THR A 1 100 ? 3.050 6.211 -26.304 1.00 52.88 100 THR A N 1
ATOM 809 C CA . THR A 1 100 ? 1.679 6.079 -25.729 1.00 52.88 100 THR A CA 1
ATOM 810 C C . THR A 1 100 ? 1.088 4.666 -25.762 1.00 52.88 100 THR A C 1
ATOM 812 O O . THR A 1 100 ? 0.393 4.301 -24.823 1.00 52.88 100 THR A O 1
ATOM 815 N N . VAL A 1 101 ? 1.427 3.815 -26.736 1.00 51.72 101 VAL A N 1
ATOM 816 C CA . VAL A 1 101 ? 0.684 2.546 -26.922 1.00 51.72 101 VAL A CA 1
ATOM 817 C C . VAL A 1 101 ? 0.748 1.617 -25.695 1.00 51.72 101 VAL A C 1
ATOM 819 O O . VAL A 1 101 ? -0.276 1.141 -25.221 1.00 51.72 101 VAL A O 1
ATOM 822 N N . HIS A 1 102 ? 1.927 1.438 -25.093 1.00 62.31 102 HIS A N 1
ATOM 823 C CA . HIS A 1 102 ? 2.074 0.571 -23.912 1.00 62.31 102 HIS A CA 1
ATOM 824 C C . HIS A 1 102 ? 1.607 1.212 -22.594 1.00 62.31 102 HIS A C 1
ATOM 826 O O . HIS A 1 102 ? 1.416 0.523 -21.594 1.00 62.31 102 HIS A O 1
ATOM 832 N N . THR A 1 103 ? 1.438 2.537 -22.549 1.00 67.81 103 THR A N 1
ATOM 833 C CA . THR A 1 103 ? 1.026 3.215 -21.311 1.00 67.81 103 THR A CA 1
ATOM 834 C C . THR A 1 103 ? -0.461 3.046 -21.058 1.00 67.81 103 THR A C 1
ATOM 836 O O . THR A 1 103 ? -0.885 2.946 -19.906 1.00 67.81 103 THR A O 1
ATOM 839 N N . ASP A 1 104 ? -1.239 2.955 -22.131 1.00 77.25 104 ASP A N 1
ATOM 840 C CA . ASP A 1 104 ? -2.690 2.854 -22.055 1.00 77.25 104 ASP A CA 1
ATOM 841 C C . ASP A 1 104 ? -3.121 1.456 -21.602 1.00 77.25 104 ASP A C 1
ATOM 843 O O . ASP A 1 104 ? -4.015 1.324 -20.768 1.00 77.25 104 ASP A O 1
ATOM 847 N N . GLU A 1 105 ? -2.411 0.411 -22.032 1.00 85.62 105 GLU A N 1
ATOM 848 C CA . GLU A 1 105 ? -2.596 -0.964 -21.551 1.00 85.62 105 GLU A CA 1
ATOM 849 C C . GLU A 1 105 ? -2.352 -1.076 -20.036 1.00 85.62 105 GLU A C 1
ATOM 851 O O . GLU A 1 105 ? -3.182 -1.617 -19.298 1.00 85.62 105 GLU A O 1
ATOM 856 N N . ILE A 1 106 ? -1.266 -0.473 -19.542 1.00 83.56 106 ILE A N 1
ATOM 857 C CA . ILE A 1 106 ? -0.928 -0.460 -18.111 1.00 83.56 106 ILE A CA 1
ATOM 858 C C . ILE A 1 106 ? -1.982 0.318 -17.313 1.00 83.56 106 ILE A C 1
ATOM 860 O O . ILE A 1 106 ? -2.432 -0.146 -16.265 1.00 83.56 106 ILE A O 1
ATOM 864 N N . LEU A 1 107 ? -2.426 1.481 -17.794 1.00 84.75 107 LEU A N 1
ATOM 865 C CA . LEU A 1 107 ? -3.436 2.290 -17.103 1.00 84.75 107 LEU A CA 1
ATOM 866 C C . LEU A 1 107 ? -4.822 1.630 -17.104 1.00 84.75 107 LEU A C 1
ATOM 868 O O . LEU A 1 107 ? -5.588 1.817 -16.155 1.00 84.75 107 LEU A O 1
ATOM 872 N N . ASN A 1 108 ? -5.132 0.834 -1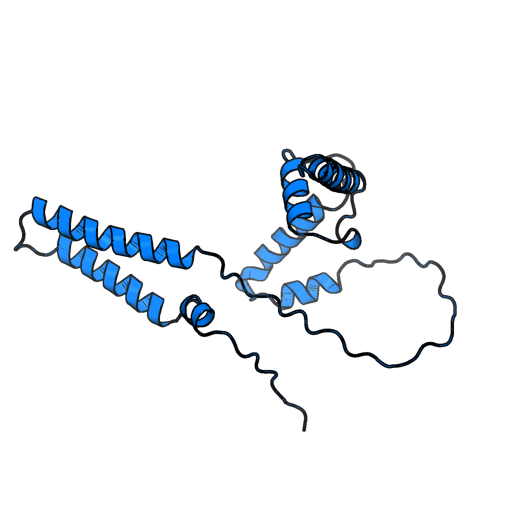8.127 1.00 86.25 108 ASN A N 1
ATOM 873 C CA . ASN A 1 108 ? -6.379 0.081 -18.221 1.00 86.25 108 ASN A CA 1
ATOM 874 C C . ASN A 1 108 ? -6.412 -1.144 -17.299 1.00 86.25 108 ASN A C 1
ATOM 876 O O . ASN A 1 108 ? -7.498 -1.516 -16.854 1.00 86.25 108 ASN A O 1
ATOM 880 N N . SER A 1 109 ? -5.253 -1.706 -16.937 1.00 89.75 109 SER A N 1
ATOM 881 C CA . SER A 1 109 ? -5.148 -2.792 -15.947 1.00 89.75 109 SER A CA 1
ATOM 882 C C . SER A 1 109 ? -5.501 -2.355 -14.515 1.00 89.75 109 SER A C 1
ATOM 884 O O . SER A 1 109 ? -5.832 -3.178 -13.662 1.00 89.75 109 SER A O 1
ATOM 886 N N . VAL A 1 110 ? -5.456 -1.046 -14.248 1.00 90.56 110 VAL A N 1
ATOM 887 C CA . VAL A 1 110 ? -5.669 -0.468 -12.919 1.00 90.56 110 VAL A CA 1
ATOM 888 C C . VAL A 1 110 ? -7.108 0.071 -12.785 1.00 90.56 110 VAL A C 1
ATOM 890 O O . VAL A 1 110 ? -7.605 0.748 -13.697 1.00 90.56 110 VAL A O 1
ATOM 893 N N . PRO A 1 111 ? -7.790 -0.146 -11.637 1.00 93.81 111 PRO A N 1
ATOM 894 C CA . PRO A 1 111 ? -9.115 0.420 -11.378 1.00 93.81 111 PRO A CA 1
ATOM 895 C C . PRO A 1 111 ? -9.156 1.943 -11.555 1.00 93.81 111 PRO A C 1
ATOM 897 O O . PRO A 1 111 ? -8.203 2.653 -11.222 1.00 93.81 111 PRO A O 1
ATOM 900 N N . GLN A 1 112 ? -10.290 2.465 -12.034 1.00 87.81 112 GLN A N 1
ATOM 901 C CA . GLN A 1 112 ? -10.425 3.866 -12.455 1.00 87.81 112 GLN A CA 1
ATOM 902 C C . GLN A 1 112 ? -10.071 4.885 -11.357 1.00 87.81 112 GLN A C 1
ATOM 904 O O . GLN A 1 112 ? -9.477 5.923 -11.651 1.00 87.81 112 GLN A O 1
ATOM 909 N N . THR A 1 113 ? -10.340 4.563 -10.089 1.00 93.31 113 THR A N 1
ATOM 910 C CA . THR A 1 113 ? -10.002 5.396 -8.921 1.00 93.31 113 THR A CA 1
ATOM 911 C C . THR A 1 113 ? -8.495 5.590 -8.723 1.00 93.31 113 THR A C 1
ATOM 913 O O . THR A 1 113 ? -8.068 6.605 -8.169 1.00 93.31 113 THR A O 1
ATOM 916 N N . PHE A 1 114 ? -7.667 4.660 -9.203 1.00 91.38 114 PHE A N 1
ATOM 917 C CA . PHE A 1 114 ? -6.213 4.686 -9.035 1.00 91.38 114 PHE A CA 1
ATOM 918 C C . PHE A 1 114 ? -5.452 5.137 -10.283 1.00 91.38 114 PHE A C 1
ATOM 920 O O . PHE A 1 114 ? -4.263 5.444 -10.176 1.00 91.38 114 PHE A O 1
ATOM 927 N N . ARG A 1 115 ? -6.114 5.276 -11.440 1.00 90.06 115 ARG A N 1
ATOM 928 C CA . ARG A 1 115 ? -5.466 5.649 -12.714 1.00 90.06 115 ARG A CA 1
ATOM 929 C C . ARG A 1 115 ? -4.646 6.932 -12.624 1.00 90.06 115 ARG A C 1
ATOM 931 O O . ARG A 1 115 ? -3.525 6.984 -13.119 1.00 90.06 115 ARG A O 1
ATOM 938 N N . ARG A 1 116 ? -5.145 7.947 -11.907 1.00 89.19 116 ARG A N 1
ATOM 939 C CA . ARG A 1 116 ? -4.416 9.213 -11.713 1.00 89.19 116 ARG A CA 1
ATOM 940 C C . ARG A 1 116 ? -3.108 9.019 -10.943 1.00 89.19 116 ARG A C 1
ATOM 942 O O . ARG A 1 116 ? -2.099 9.626 -11.286 1.00 89.19 116 ARG A O 1
ATOM 949 N N . LYS A 1 117 ? -3.109 8.161 -9.918 1.00 91.69 117 LYS A N 1
ATOM 950 C CA . LYS A 1 117 ? -1.903 7.842 -9.139 1.00 91.69 117 LYS A CA 1
ATOM 951 C C . LYS A 1 117 ? -0.938 6.977 -9.954 1.00 91.69 117 LYS A C 1
ATOM 953 O O . LYS A 1 117 ? 0.257 7.252 -9.945 1.00 91.69 117 LYS A O 1
ATOM 958 N N . ALA A 1 118 ? -1.454 5.996 -10.693 1.00 90.38 118 ALA A N 1
ATOM 959 C CA . ALA A 1 118 ? -0.662 5.134 -11.566 1.00 90.38 118 ALA A CA 1
ATOM 960 C C . ALA A 1 118 ? 0.062 5.932 -12.664 1.00 90.38 118 ALA A C 1
ATOM 962 O O . ALA A 1 118 ? 1.264 5.757 -12.849 1.00 90.38 118 ALA A O 1
ATOM 963 N N . CYS A 1 119 ? -0.625 6.883 -13.305 1.00 86.75 119 CYS A N 1
ATOM 964 C CA . CYS A 1 119 ? -0.024 7.787 -14.289 1.00 86.75 119 CYS A CA 1
ATOM 965 C C . CYS A 1 119 ? 1.146 8.586 -13.691 1.00 86.75 119 CYS A C 1
ATOM 967 O O . CYS A 1 119 ? 2.236 8.623 -14.256 1.00 86.75 119 CYS A O 1
ATOM 969 N N . LEU A 1 120 ? 0.958 9.167 -12.500 1.00 89.06 120 LEU A N 1
ATOM 970 C CA . LEU A 1 120 ? 2.016 9.919 -11.817 1.00 89.06 120 LEU A CA 1
ATOM 971 C C . LEU A 1 120 ? 3.217 9.043 -11.439 1.00 89.06 120 LEU A C 1
ATOM 973 O O . LEU A 1 120 ? 4.354 9.513 -11.484 1.00 89.06 120 LEU A O 1
ATOM 977 N N . LEU A 1 121 ? 2.980 7.792 -11.039 1.00 88.38 121 LEU A N 1
ATOM 978 C CA . LEU A 1 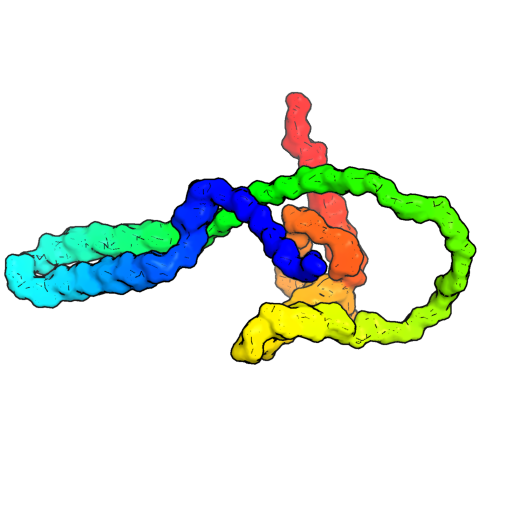121 ? 4.051 6.842 -10.735 1.00 88.38 121 LEU A CA 1
ATOM 979 C C . LEU A 1 121 ? 4.834 6.474 -11.990 1.00 88.38 121 LEU A C 1
ATOM 981 O O . LEU A 1 121 ? 6.059 6.572 -11.981 1.00 88.38 121 LEU A O 1
ATOM 985 N N . HIS A 1 122 ? 4.137 6.134 -13.070 1.00 86.19 122 HIS A N 1
ATOM 986 C CA . HIS A 1 122 ? 4.745 5.845 -14.361 1.00 86.19 122 HIS A CA 1
ATOM 987 C C . HIS A 1 122 ? 5.638 7.006 -14.832 1.00 86.19 122 HIS A C 1
ATOM 989 O O . HIS A 1 122 ? 6.815 6.811 -15.142 1.00 86.19 122 HIS A O 1
ATOM 995 N N . ASP A 1 123 ? 5.142 8.242 -14.750 1.00 84.56 123 ASP A N 1
ATOM 996 C CA . ASP A 1 123 ? 5.911 9.433 -15.117 1.00 84.56 123 ASP A CA 1
ATOM 997 C C . ASP A 1 123 ? 7.144 9.654 -14.236 1.00 84.56 123 ASP A C 1
ATOM 999 O O . ASP A 1 123 ? 8.186 10.119 -14.711 1.00 84.56 123 ASP A O 1
ATOM 1003 N N . ARG A 1 124 ? 7.046 9.343 -12.939 1.00 83.62 124 ARG A N 1
ATOM 1004 C CA . ARG A 1 124 ? 8.171 9.434 -11.998 1.00 83.62 124 ARG A CA 1
ATOM 1005 C C . ARG A 1 124 ? 9.224 8.365 -12.277 1.00 83.62 124 ARG A C 1
ATOM 1007 O O . ARG A 1 124 ? 10.410 8.695 -12.278 1.00 83.62 124 ARG A O 1
ATOM 1014 N N . ILE A 1 125 ? 8.809 7.137 -12.572 1.00 83.38 125 ILE A N 1
ATOM 1015 C CA . ILE A 1 125 ? 9.707 6.038 -12.943 1.00 83.38 125 ILE A CA 1
ATOM 1016 C C . ILE A 1 125 ? 10.435 6.396 -14.238 1.00 83.38 125 ILE A C 1
ATOM 1018 O O . ILE A 1 125 ? 11.664 6.452 -14.253 1.00 83.38 125 ILE A O 1
ATOM 1022 N N . LEU A 1 126 ? 9.714 6.783 -15.292 1.00 82.00 126 LEU A N 1
ATOM 1023 C CA . LEU A 1 126 ? 10.344 7.190 -16.549 1.00 82.00 126 LEU A CA 1
ATOM 1024 C C . LEU A 1 126 ? 11.284 8.389 -16.369 1.00 82.00 126 LEU A C 1
ATOM 1026 O O . LEU A 1 126 ? 12.362 8.428 -16.962 1.00 82.00 126 LEU A O 1
ATOM 1030 N N . ARG A 1 127 ? 10.929 9.344 -15.500 1.00 74.81 127 ARG A N 1
ATOM 1031 C CA . ARG A 1 127 ? 11.790 10.472 -15.102 1.00 74.81 127 ARG A CA 1
ATOM 1032 C C . ARG A 1 127 ? 13.088 10.023 -14.423 1.00 74.81 127 ARG A C 1
ATOM 1034 O O . ARG A 1 127 ? 14.112 10.680 -14.606 1.00 74.81 127 ARG A O 1
ATOM 1041 N N . SER A 1 128 ? 13.047 8.949 -13.644 1.00 74.06 128 SER A N 1
ATOM 1042 C CA . SER A 1 128 ? 14.199 8.404 -12.917 1.00 74.06 128 SER A CA 1
ATOM 1043 C C . SER A 1 128 ? 15.091 7.499 -13.759 1.00 74.06 128 SER A C 1
ATOM 1045 O O . SER A 1 128 ? 16.222 7.242 -13.367 1.00 74.06 128 SER A O 1
ATOM 1047 N N . VAL A 1 129 ? 14.631 7.056 -14.928 1.00 77.19 129 VAL A N 1
ATOM 1048 C CA . VAL A 1 129 ? 15.359 6.082 -15.744 1.00 77.19 129 VAL A CA 1
ATOM 1049 C C . VAL A 1 129 ? 15.852 6.689 -17.062 1.00 77.19 129 VAL A C 1
ATOM 1051 O O . VAL A 1 129 ? 16.980 6.427 -17.474 1.00 77.19 129 VAL A O 1
ATOM 1054 N N . ARG A 1 130 ? 15.087 7.599 -17.674 1.00 79.94 130 ARG A N 1
ATOM 1055 C CA . ARG A 1 130 ? 15.470 8.288 -18.918 1.00 79.94 130 ARG A CA 1
ATOM 1056 C C . ARG A 1 130 ? 16.341 9.531 -18.653 1.00 79.94 130 ARG A C 1
ATOM 1058 O O . ARG A 1 130 ? 16.239 10.137 -17.578 1.00 79.94 130 ARG A O 1
ATOM 1065 N N . PRO A 1 131 ? 17.220 9.920 -19.597 1.00 71.19 131 PRO A N 1
ATOM 1066 C CA . PRO A 1 131 ? 18.081 11.087 -19.444 1.00 71.19 131 PRO A CA 1
ATOM 1067 C C . PRO A 1 131 ? 17.259 12.382 -19.498 1.00 71.19 131 PRO A C 1
ATOM 1069 O O . PRO A 1 131 ? 16.306 12.513 -20.266 1.00 71.19 131 PRO A O 1
ATOM 1072 N N . ARG A 1 132 ? 17.641 13.361 -18.675 1.00 68.94 132 ARG A N 1
ATOM 1073 C CA . ARG A 1 132 ? 17.105 14.729 -18.697 1.00 68.94 132 ARG A CA 1
ATOM 1074 C C . ARG A 1 132 ? 18.233 15.706 -18.967 1.00 68.94 132 ARG A C 1
ATOM 1076 O O . ARG A 1 132 ? 19.364 15.448 -18.571 1.00 68.94 132 ARG A O 1
ATOM 1083 N N . LYS A 1 133 ? 17.899 16.842 -19.583 1.00 65.44 133 LYS A N 1
ATOM 1084 C CA . LYS A 1 133 ? 18.884 17.862 -19.952 1.00 65.44 133 LYS A CA 1
ATOM 1085 C C . LYS A 1 133 ? 19.625 18.435 -18.728 1.00 65.44 133 LYS A C 1
ATOM 1087 O O . LYS A 1 133 ? 20.832 18.596 -18.810 1.00 65.44 133 LYS A O 1
ATOM 1092 N N . ASN A 1 134 ? 18.952 18.653 -17.584 1.00 61.25 134 ASN A N 1
ATOM 1093 C CA . ASN A 1 134 ? 19.506 19.524 -16.527 1.00 61.25 134 ASN A CA 1
ATOM 1094 C C . ASN A 1 13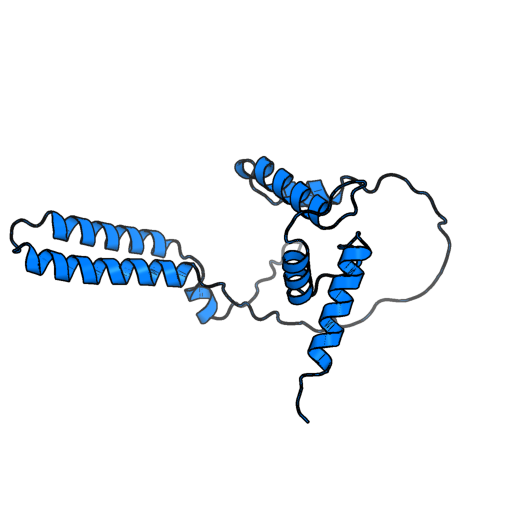4 ? 19.395 19.010 -15.069 1.00 61.25 134 ASN A C 1
ATOM 1096 O O . ASN A 1 134 ? 19.506 19.818 -14.149 1.00 61.25 134 ASN A O 1
ATOM 1100 N N . THR A 1 135 ? 19.113 17.729 -14.783 1.00 65.88 135 THR A N 1
ATOM 1101 C CA . THR A 1 135 ? 18.948 17.313 -13.366 1.00 65.88 135 THR A CA 1
ATOM 1102 C C . THR A 1 135 ? 19.261 15.843 -13.099 1.00 65.88 135 THR A C 1
ATOM 1104 O O . THR A 1 135 ? 18.605 14.950 -13.639 1.00 65.88 135 THR A O 1
ATOM 1107 N N . THR A 1 136 ? 20.205 15.605 -12.190 1.00 71.25 136 THR A N 1
ATOM 1108 C CA . THR A 1 136 ? 20.408 14.335 -11.482 1.00 71.25 136 THR A CA 1
ATOM 1109 C C . THR A 1 136 ? 19.748 14.438 -10.105 1.00 71.25 136 THR A C 1
ATOM 1111 O O . THR A 1 136 ? 20.146 15.295 -9.318 1.00 71.25 136 THR A O 1
ATOM 1114 N N . PRO A 1 137 ? 18.707 13.640 -9.810 1.00 77.31 137 PRO A N 1
ATOM 1115 C CA . PRO A 1 137 ? 18.088 13.657 -8.490 1.00 77.31 137 PRO A CA 1
ATOM 1116 C C . PRO A 1 137 ? 19.067 13.123 -7.438 1.00 77.31 137 PRO A C 1
ATOM 1118 O O . PRO A 1 137 ? 19.882 12.259 -7.744 1.00 77.31 137 PRO A O 1
ATOM 1121 N N . TYR A 1 138 ? 18.977 13.629 -6.210 1.00 81.50 138 TYR A N 1
ATOM 1122 C CA . TYR A 1 138 ? 19.768 13.135 -5.082 1.00 81.50 138 TYR A CA 1
ATOM 1123 C C . TYR A 1 138 ? 19.438 11.664 -4.774 1.00 81.50 138 TYR A C 1
ATOM 1125 O O . TYR A 1 138 ? 18.268 11.279 -4.830 1.00 81.50 138 TYR A O 1
ATOM 1133 N N . GLY A 1 139 ? 20.455 10.853 -4.461 1.00 83.19 139 GLY A N 1
ATOM 1134 C CA . GLY A 1 139 ? 20.291 9.428 -4.142 1.00 83.19 139 GLY A CA 1
ATOM 1135 C C . GLY A 1 139 ? 19.959 8.542 -5.348 1.00 83.19 139 GLY A C 1
ATOM 1136 O O . GLY A 1 139 ? 19.371 7.471 -5.190 1.00 83.19 139 GLY A O 1
ATOM 1137 N N . TRP A 1 140 ? 20.301 8.977 -6.565 1.00 84.19 140 TRP A N 1
ATOM 1138 C CA . TRP A 1 140 ? 20.095 8.179 -7.777 1.00 84.19 140 TRP A CA 1
ATOM 1139 C C . TRP A 1 140 ? 20.965 6.914 -7.798 1.00 84.19 140 TRP A C 1
ATOM 1141 O O . TRP A 1 140 ? 20.606 5.953 -8.472 1.00 84.19 140 TRP A O 1
ATOM 1151 N N . GLU A 1 141 ? 22.064 6.900 -7.045 1.00 86.31 141 GLU A N 1
ATOM 1152 C CA . GLU A 1 141 ? 22.952 5.754 -6.859 1.00 86.31 141 GLU A CA 1
ATOM 1153 C C . GLU A 1 141 ? 22.226 4.609 -6.147 1.00 86.31 141 GLU A C 1
ATOM 1155 O O . GLU A 1 141 ? 22.235 3.487 -6.637 1.00 86.31 141 GLU A O 1
ATOM 1160 N N . ILE A 1 142 ? 21.516 4.911 -5.051 1.00 87.88 142 ILE A N 1
ATOM 1161 C CA . ILE A 1 142 ? 20.724 3.934 -4.279 1.00 87.88 142 ILE A CA 1
ATOM 1162 C C . ILE A 1 142 ? 19.650 3.312 -5.169 1.00 87.88 142 ILE A C 1
ATOM 1164 O O . ILE A 1 142 ? 19.436 2.101 -5.165 1.00 87.88 142 ILE A O 1
ATOM 1168 N N . PHE A 1 143 ? 18.995 4.151 -5.973 1.00 85.69 143 PHE A N 1
ATOM 1169 C CA . PHE A 1 143 ? 18.020 3.687 -6.945 1.00 85.69 143 PHE A CA 1
ATOM 1170 C C . PHE A 1 143 ? 18.662 2.748 -7.974 1.00 85.69 143 PHE A C 1
ATOM 1172 O O . PHE A 1 143 ? 18.120 1.683 -8.237 1.00 85.69 143 PHE A O 1
ATOM 1179 N N . CYS A 1 144 ? 19.833 3.090 -8.515 1.00 86.31 144 CYS A N 1
ATOM 1180 C CA . CYS A 1 144 ? 20.560 2.214 -9.432 1.00 86.31 144 CYS A CA 1
ATOM 1181 C C . CYS A 1 144 ? 21.004 0.892 -8.789 1.00 86.31 144 CYS A C 1
ATOM 1183 O O . CYS A 1 144 ? 20.922 -0.133 -9.461 1.00 86.31 144 CYS A O 1
ATOM 1185 N N . SER A 1 145 ? 21.414 0.888 -7.519 1.00 87.12 145 SER A N 1
ATOM 1186 C CA . SER A 1 145 ? 21.718 -0.347 -6.785 1.00 87.12 145 SER A CA 1
ATOM 1187 C C . SER A 1 145 ? 20.495 -1.259 -6.690 1.00 87.12 145 SER A C 1
ATOM 1189 O O . SER A 1 145 ? 20.594 -2.442 -6.994 1.00 87.12 145 SER A O 1
ATOM 1191 N N . ALA A 1 146 ? 19.321 -0.702 -6.378 1.00 88.19 146 ALA A N 1
ATOM 1192 C CA . ALA A 1 146 ? 18.075 -1.467 -6.365 1.00 88.19 146 ALA A CA 1
ATOM 1193 C C . ALA A 1 146 ? 17.686 -1.979 -7.767 1.00 88.19 146 ALA A C 1
ATOM 1195 O O . ALA A 1 146 ? 17.211 -3.102 -7.904 1.00 88.19 146 ALA A O 1
ATOM 1196 N N . LEU A 1 147 ? 17.918 -1.194 -8.830 1.00 85.94 147 LEU A N 1
ATOM 1197 C CA . LEU A 1 147 ? 17.675 -1.657 -10.205 1.00 85.94 147 LEU A CA 1
ATOM 1198 C C . LEU A 1 147 ? 18.604 -2.818 -10.604 1.00 85.94 147 LEU A C 1
ATOM 1200 O O . LEU A 1 147 ? 18.180 -3.694 -11.357 1.00 85.94 147 LEU A O 1
ATOM 1204 N N . HIS A 1 148 ? 19.853 -2.808 -10.124 1.00 85.69 148 HIS A N 1
ATOM 1205 C CA . HIS A 1 148 ? 20.812 -3.898 -10.318 1.00 85.69 148 HIS A CA 1
ATOM 1206 C C . HIS A 1 148 ? 20.348 -5.169 -9.600 1.00 85.69 148 HIS A C 1
ATOM 1208 O O . HIS A 1 148 ? 20.292 -6.230 -10.213 1.00 85.69 148 HIS A O 1
ATOM 1214 N N . GLU A 1 149 ? 19.941 -5.046 -8.335 1.00 88.69 149 GLU A N 1
ATOM 1215 C CA . GLU A 1 149 ? 19.409 -6.155 -7.532 1.00 88.69 149 GLU A CA 1
ATOM 1216 C C . GLU A 1 149 ? 18.164 -6.790 -8.175 1.00 88.69 149 GLU A C 1
ATOM 1218 O O . GLU A 1 149 ? 18.003 -8.007 -8.170 1.00 88.69 149 GLU A O 1
ATOM 1223 N N . MET A 1 150 ? 17.315 -5.975 -8.810 1.00 87.31 150 MET A N 1
ATOM 1224 C CA . MET A 1 150 ? 16.122 -6.430 -9.533 1.00 87.31 150 MET A CA 1
ATOM 1225 C C . MET A 1 150 ? 16.403 -6.982 -10.946 1.00 87.31 150 MET A C 1
ATOM 1227 O O . MET A 1 150 ? 15.456 -7.337 -11.646 1.00 87.31 150 MET A O 1
ATOM 1231 N N . ASN A 1 151 ? 17.667 -7.048 -11.381 1.00 85.88 151 ASN A N 1
ATOM 1232 C CA . ASN A 1 151 ? 18.102 -7.559 -12.689 1.00 85.88 151 ASN A CA 1
ATOM 1233 C C . ASN A 1 151 ? 17.336 -6.957 -13.886 1.00 85.88 151 ASN A C 1
ATOM 1235 O O . ASN A 1 151 ? 16.867 -7.659 -14.785 1.00 85.88 151 ASN A O 1
ATOM 1239 N N . ILE A 1 152 ? 17.164 -5.633 -13.881 1.00 83.88 152 ILE A N 1
ATOM 1240 C CA . ILE A 1 152 ? 16.353 -4.951 -14.894 1.00 83.88 152 ILE A CA 1
ATOM 1241 C C . ILE A 1 152 ? 17.123 -4.835 -16.226 1.00 83.88 152 ILE A C 1
ATOM 1243 O O . ILE A 1 152 ? 18.255 -4.338 -16.233 1.00 83.88 152 ILE A O 1
ATOM 1247 N N . PRO A 1 153 ? 16.514 -5.216 -17.372 1.00 79.62 153 PRO A N 1
ATOM 1248 C CA . PRO A 1 153 ? 17.158 -5.138 -18.682 1.00 79.62 153 PRO A CA 1
ATOM 1249 C C . PRO A 1 153 ? 17.541 -3.714 -19.104 1.00 79.62 153 PRO A C 1
ATOM 1251 O O . PRO A 1 153 ? 16.843 -2.740 -18.803 1.00 79.62 153 PRO A O 1
ATOM 1254 N N . GLN A 1 154 ? 18.610 -3.605 -19.902 1.00 77.19 154 GLN A N 1
ATOM 1255 C CA . GLN A 1 154 ? 19.122 -2.330 -20.425 1.00 77.19 154 GLN A CA 1
ATOM 1256 C C . GLN A 1 154 ? 18.070 -1.536 -21.210 1.00 77.19 154 GLN A C 1
ATOM 1258 O O . GLN A 1 154 ? 18.082 -0.308 -21.171 1.00 77.19 154 GLN A O 1
ATOM 1263 N N . GLU A 1 155 ? 17.154 -2.216 -21.900 1.00 79.62 155 GLU A N 1
ATOM 1264 C CA . GLU A 1 155 ? 16.105 -1.595 -22.722 1.00 79.62 155 GLU A CA 1
ATOM 1265 C C . GLU A 1 155 ? 15.240 -0.612 -21.928 1.00 79.62 155 GLU A C 1
ATOM 1267 O O . GLU A 1 155 ? 14.799 0.417 -22.445 1.00 79.62 155 GLU A O 1
ATOM 1272 N N . TYR A 1 156 ? 15.063 -0.882 -20.635 1.00 78.00 156 TYR A N 1
ATOM 1273 C CA . TYR A 1 156 ? 14.310 -0.007 -19.754 1.00 78.00 156 TYR A CA 1
ATOM 1274 C C . TYR A 1 156 ? 15.144 1.185 -19.282 1.00 78.00 156 TYR A C 1
ATOM 1276 O O . TYR A 1 156 ? 14.569 2.234 -18.995 1.00 78.00 156 TYR A O 1
ATOM 1284 N N . ILE A 1 157 ? 16.480 1.084 -19.276 1.00 83.19 157 ILE A N 1
ATOM 1285 C CA . ILE A 1 157 ? 17.431 2.083 -18.766 1.00 83.19 157 ILE A CA 1
ATOM 1286 C C . ILE A 1 157 ? 17.991 2.959 -19.889 1.00 83.19 157 ILE A C 1
ATOM 1288 O O . ILE A 1 157 ? 19.121 2.816 -20.340 1.00 83.19 157 ILE A O 1
ATOM 1292 N N . GLY A 1 158 ? 17.211 3.966 -20.287 1.00 76.94 158 GLY A N 1
ATOM 1293 C CA . GLY A 1 158 ? 17.615 4.902 -21.344 1.00 76.94 158 GLY A CA 1
ATOM 1294 C C . GLY A 1 158 ? 18.766 5.861 -20.986 1.00 76.94 158 GLY A C 1
ATOM 1295 O O . GLY A 1 158 ? 19.241 6.590 -21.854 1.00 76.94 158 GLY A O 1
ATOM 1296 N N . ASN A 1 159 ? 19.198 5.941 -19.720 1.00 84.38 159 ASN A N 1
ATOM 1297 C CA . ASN A 1 159 ? 20.286 6.828 -19.292 1.00 84.38 159 ASN A CA 1
ATOM 1298 C C . ASN A 1 159 ? 21.625 6.079 -19.195 1.00 84.38 159 ASN A C 1
ATOM 1300 O O . ASN A 1 159 ? 21.878 5.366 -18.222 1.00 84.38 159 ASN A O 1
ATOM 1304 N N . GLN A 1 160 ? 22.525 6.346 -20.146 1.00 81.50 160 GLN A N 1
ATOM 1305 C CA . GLN A 1 160 ? 23.838 5.700 -20.227 1.00 81.50 160 GLN A CA 1
ATOM 1306 C C . GLN A 1 160 ? 24.702 5.878 -18.966 1.00 81.50 160 GLN A C 1
ATOM 1308 O O . GLN A 1 160 ? 25.431 4.962 -18.591 1.00 81.50 160 GLN A O 1
ATOM 1313 N N . LYS A 1 161 ? 24.612 7.023 -18.271 1.00 83.50 161 LYS A N 1
ATOM 1314 C CA . LYS A 1 161 ? 25.376 7.256 -17.030 1.00 83.50 161 LYS A CA 1
ATOM 1315 C C . LYS A 1 161 ? 24.946 6.298 -15.918 1.00 83.50 161 LYS A C 1
ATOM 1317 O O . LYS A 1 161 ? 25.790 5.735 -15.231 1.00 83.50 161 LYS A O 1
ATOM 1322 N N . ARG A 1 162 ? 23.634 6.083 -15.783 1.00 85.06 162 ARG A N 1
ATOM 1323 C CA . ARG A 1 162 ? 23.054 5.157 -14.797 1.00 85.06 162 ARG A CA 1
ATOM 1324 C C . ARG A 1 162 ? 23.380 3.711 -15.139 1.00 85.06 162 ARG A C 1
ATOM 1326 O O . ARG A 1 162 ? 23.745 2.945 -14.258 1.00 85.06 162 ARG A O 1
ATOM 1333 N N . TRP A 1 163 ? 23.327 3.364 -16.423 1.00 84.69 163 TRP A N 1
ATOM 1334 C CA . TRP A 1 163 ? 23.706 2.032 -16.883 1.00 84.69 163 TRP A CA 1
ATOM 1335 C C . TRP A 1 163 ? 25.180 1.710 -16.613 1.00 84.69 163 TRP A C 1
ATOM 1337 O O . TRP A 1 163 ? 25.510 0.624 -16.146 1.00 84.69 163 TRP A O 1
ATOM 1347 N N . ASN A 1 164 ? 26.079 2.668 -16.847 1.00 85.94 164 ASN A N 1
ATOM 1348 C CA . ASN A 1 164 ? 27.497 2.487 -16.545 1.00 85.94 164 ASN A CA 1
ATOM 1349 C C . ASN A 1 164 ? 27.747 2.291 -15.039 1.00 85.94 164 ASN A C 1
ATOM 1351 O O . ASN A 1 164 ? 28.582 1.469 -14.680 1.00 85.94 164 ASN A O 1
ATOM 1355 N N . PHE A 1 165 ? 27.001 2.983 -14.172 1.00 86.19 165 PHE A N 1
ATOM 1356 C CA . PHE A 1 165 ? 27.065 2.777 -12.721 1.00 86.19 165 PHE A CA 1
ATOM 1357 C C . PHE A 1 165 ? 26.600 1.368 -12.313 1.00 86.19 165 PHE A C 1
ATOM 1359 O O . PHE A 1 165 ? 27.291 0.687 -11.562 1.00 86.19 165 PHE A O 1
ATOM 1366 N N . ILE A 1 166 ? 25.486 0.894 -12.879 1.00 85.56 166 ILE A N 1
ATOM 1367 C CA . ILE A 1 166 ? 24.951 -0.462 -12.656 1.00 85.56 166 ILE A CA 1
ATOM 1368 C C . ILE A 1 166 ? 25.956 -1.536 -13.091 1.00 85.56 166 ILE A C 1
ATOM 1370 O O . ILE A 1 166 ? 26.200 -2.486 -12.355 1.00 85.56 166 ILE A O 1
ATOM 1374 N N . ARG A 1 167 ? 26.606 -1.365 -14.250 1.00 84.56 167 ARG A N 1
ATOM 1375 C CA . ARG A 1 167 ? 27.673 -2.279 -14.695 1.00 84.56 167 ARG A CA 1
ATOM 1376 C C . ARG A 1 167 ? 28.919 -2.221 -13.812 1.00 84.56 167 ARG A C 1
ATOM 1378 O O . ARG A 1 167 ? 29.595 -3.231 -13.670 1.00 84.56 167 ARG A O 1
ATOM 1385 N N . GLY A 1 168 ? 29.220 -1.059 -13.232 1.00 82.31 168 GLY A N 1
ATOM 1386 C CA . GLY A 1 168 ? 30.323 -0.893 -12.286 1.00 82.31 168 GLY A CA 1
ATOM 1387 C C . GLY A 1 168 ? 30.104 -1.646 -10.970 1.00 82.31 168 GLY A C 1
ATOM 1388 O O . GLY A 1 168 ? 31.052 -2.227 -10.451 1.00 82.31 168 GLY A O 1
ATOM 1389 N N . LEU A 1 169 ? 28.864 -1.700 -10.470 1.00 72.31 169 LEU A N 1
ATOM 1390 C CA . LEU A 1 169 ? 28.498 -2.450 -9.258 1.00 72.31 169 LEU A CA 1
ATOM 1391 C C . LEU A 1 169 ? 28.759 -3.956 -9.403 1.00 72.31 169 LEU A C 1
ATOM 1393 O O . LEU A 1 169 ? 29.387 -4.555 -8.533 1.00 72.31 169 LEU A O 1
ATOM 1397 N N . GLY A 1 170 ? 28.370 -4.549 -10.535 1.00 59.78 170 GLY A N 1
ATOM 1398 C CA . GLY A 1 170 ? 28.588 -5.976 -10.803 1.00 59.78 170 GLY A CA 1
ATOM 1399 C C . GLY A 1 170 ? 30.062 -6.391 -10.942 1.00 59.78 170 GLY A C 1
ATOM 1400 O O . GLY A 1 170 ? 30.369 -7.583 -10.893 1.00 59.78 170 GLY A O 1
ATOM 1401 N N . SER A 1 171 ? 30.986 -5.440 -11.109 1.00 57.66 171 SER A N 1
ATOM 1402 C CA . SER A 1 171 ? 32.432 -5.709 -11.105 1.00 57.66 171 SER A CA 1
ATOM 1403 C C . SER A 1 171 ? 32.996 -5.823 -9.686 1.00 57.66 171 SER A C 1
ATOM 1405 O O . SER A 1 171 ? 33.901 -6.619 -9.463 1.00 57.66 171 SER A O 1
ATOM 1407 N N . VAL A 1 172 ? 32.440 -5.082 -8.720 1.00 56.34 172 VAL A N 1
ATOM 1408 C CA . VAL A 1 172 ? 32.900 -5.070 -7.317 1.00 56.34 172 VAL A CA 1
ATOM 1409 C C . VAL A 1 172 ? 32.476 -6.343 -6.572 1.00 56.34 172 VAL A C 1
ATOM 1411 O O . VAL A 1 172 ? 33.220 -6.854 -5.742 1.00 56.34 172 VAL A O 1
ATOM 1414 N N . GLU A 1 173 ? 31.318 -6.920 -6.905 1.00 53.47 173 GLU A N 1
ATOM 1415 C CA . GLU A 1 173 ? 30.833 -8.168 -6.288 1.00 53.47 173 GLU A CA 1
ATOM 1416 C C . GLU A 1 173 ? 31.600 -9.429 -6.732 1.00 53.47 173 GLU A C 1
ATOM 1418 O O . GLU A 1 173 ? 31.499 -10.475 -6.090 1.00 53.47 173 GLU A O 1
ATOM 1423 N N . LYS A 1 174 ? 32.385 -9.363 -7.817 1.00 52.62 174 LYS A N 1
ATOM 1424 C CA . LYS A 1 174 ? 33.156 -10.515 -8.317 1.00 52.62 174 LYS A CA 1
ATOM 1425 C C . LYS A 1 174 ? 34.510 -10.707 -7.632 1.00 52.62 174 LYS A C 1
ATOM 1427 O O . LYS A 1 174 ? 35.075 -11.788 -7.757 1.00 52.62 174 LYS A O 1
ATOM 1432 N N . GLU A 1 175 ? 35.004 -9.718 -6.891 1.00 51.12 175 GLU A N 1
ATOM 1433 C CA . GLU A 1 175 ? 36.303 -9.789 -6.200 1.00 51.12 175 GLU A CA 1
ATOM 1434 C C . GLU A 1 175 ? 36.206 -10.264 -4.737 1.00 51.12 175 GLU A C 1
ATOM 1436 O O . GLU A 1 175 ? 37.229 -10.459 -4.089 1.00 51.12 175 GLU A O 1
ATOM 1441 N N . SER A 1 176 ? 35.000 -10.500 -4.203 1.00 51.94 176 SER A N 1
ATOM 1442 C CA . SER A 1 176 ? 34.784 -10.849 -2.788 1.00 51.94 176 SER A CA 1
ATOM 1443 C C . SER A 1 176 ? 34.379 -12.304 -2.519 1.00 51.94 176 SER A C 1
ATOM 1445 O O . SER A 1 176 ? 34.051 -12.639 -1.381 1.00 51.94 176 SER A O 1
ATOM 1447 N N . LYS A 1 177 ? 34.417 -13.196 -3.520 1.00 42.69 177 LYS A N 1
ATOM 1448 C CA . LYS A 1 177 ? 34.260 -14.642 -3.279 1.00 42.69 177 LYS A CA 1
ATOM 1449 C C . LYS A 1 177 ? 35.626 -15.253 -2.931 1.00 42.69 177 LYS A C 1
ATOM 1451 O O . LYS A 1 177 ? 36.472 -15.308 -3.822 1.00 42.69 177 LYS A O 1
ATOM 1456 N N . PRO A 1 178 ? 35.868 -15.701 -1.683 1.00 48.47 178 PRO A N 1
ATOM 1457 C CA . PRO A 1 178 ? 37.072 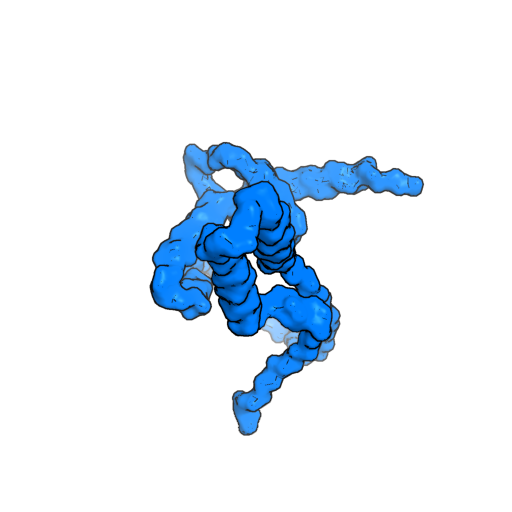-16.455 -1.366 1.00 48.47 178 PRO A CA 1
ATOM 1458 C C . PRO A 1 178 ? 37.009 -17.831 -2.041 1.00 48.47 178 PRO A C 1
ATOM 1460 O O . PRO A 1 178 ? 35.950 -18.464 -2.063 1.00 48.47 178 PRO A O 1
ATOM 1463 N N . SER A 1 179 ? 38.146 -18.226 -2.620 1.00 44.22 179 SER A N 1
ATOM 1464 C CA . SER A 1 179 ? 38.424 -19.544 -3.202 1.00 44.22 179 SER A CA 1
ATOM 1465 C C . SER A 1 179 ? 38.211 -20.700 -2.232 1.00 44.22 179 SER A C 1
ATOM 1467 O O . SER A 1 179 ? 38.450 -20.503 -1.018 1.00 44.22 179 SER A O 1
#

Sequence (179 aa):
MEYARKMILVPSDVMERLPNKQDSHHISRIDEEMKNILHTANIPDNDKWDMYREVLLKYLNHLEKQKKPACLPVIDVPATSDLDKTADSRILMEGEESKTVHTDEILNSVPQTFRRKACLLHDRILRSVRPRKNTTPYGWEIFCSALHEMNIPQEYIGNQKRWNFIRGLGSVEKESKPS

pLDDT: mean 73.52, std 17.51, range [32.19, 94.81]

Foldseek 3Di:
DPDDDDDDDDDPVLVVLPDDPVVVVVLVVLVVQLVCLVPDPPDPVVVSVVSNVVSVVVNVVSVVSNPDDRDDPPPPDPDDDDDDDDDDDDDDDDDDDPPDPVLVVVLVVDPPVCSVVSVVVVVVLLVLQADDDDDDDPPNLVVLVVCLVVVPDCVSRNDPVSVVSSVVVVVVVVVPDDD

Radius of gyration: 26.25 Å; chains: 1; bounding box: 54×4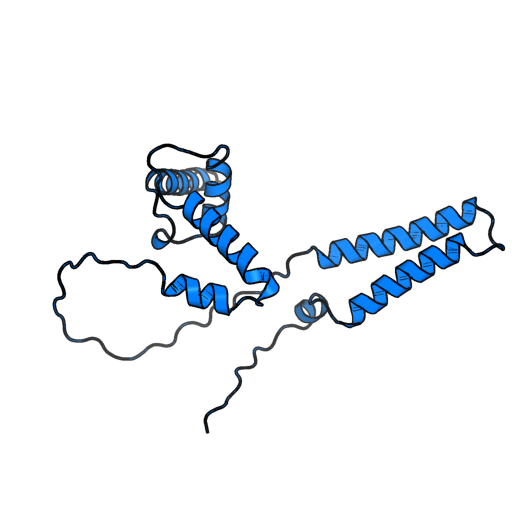6×84 Å

Secondary structure (DSSP, 8-state):
-----------HHHHTTS--TTHHHHHHHHHHHHHHHHH-TTS-HHHHHHHHHHHHHHHHHHHHHHHS-------------------------------SHHHHHHHHHS-TTTHHHHHHHHHHHHHHHS--SS---TTHHHHHHHHHHTT--GGG---HHHHHHHHHHHHHTTS----